Protein AF-A0A4Q2XA71-F1 (afdb_monomer_lite)

Sequence (93 aa):
MKTGPQEPWNDSKRLAHGILHDRKERRKWLAGMLMVPVAIIALGLWVFNGWIDESPLRMLVWWGACAVSTMVVMLFALYDALAVVREEREKHK

Radius of gyration: 19.28 Å; chains: 1; bounding box: 60×19×47 Å

Secondary structure (DSSP, 8-state):
-------HHHHHHHHHHHHHH-HHHHHHHHHHHHHHHHHHHHHHHHTSHHHHHT-HHHHHHHHHHHHHHHHHHHHHHHHHHHHHHHHHHHHT-

pLDDT: mean 85.78, std 14.41, range [44.97, 98.0]

Foldseek 3Di:
DDDDPDDVVVVVVVVVCQCQPDLVNVVVVLVVLVVVLVVLVVCCVPPCVVVCVVDPVSVCVSVVVSVVSVVVSVVSVVSSVVSVVVVVVVVVD

Structure (mmCIF, N/CA/C/O backbone):
data_AF-A0A4Q2XA71-F1
#
_entry.id   AF-A0A4Q2XA71-F1
#
loop_
_atom_site.group_PDB
_atom_site.id
_atom_site.type_symbol
_atom_site.label_atom_id
_atom_site.label_alt_id
_atom_site.label_comp_id
_atom_site.label_asym_id
_atom_site.label_entity_id
_atom_site.label_seq_id
_atom_site.pdbx_PDB_ins_code
_atom_site.Cartn_x
_atom_site.Cartn_y
_atom_site.Cartn_z
_atom_site.occupancy
_atom_site.B_iso_or_equiv
_atom_site.auth_seq_id
_atom_site.auth_comp_id
_atom_site.auth_asym_id
_atom_site.auth_atom_id
_atom_site.pdbx_PDB_model_num
ATOM 1 N N . MET A 1 1 ? -42.827 -4.795 3.207 1.00 44.97 1 MET A N 1
ATOM 2 C CA . MET A 1 1 ? -41.352 -4.676 3.184 1.00 44.97 1 MET A CA 1
ATOM 3 C C . MET A 1 1 ? -40.985 -4.075 1.830 1.00 44.97 1 MET A C 1
ATOM 5 O O . MET A 1 1 ? -41.243 -4.719 0.825 1.00 44.97 1 MET A O 1
ATOM 9 N N . LYS A 1 2 ? -40.575 -2.801 1.761 1.00 45.44 2 LYS A N 1
ATOM 10 C CA . LYS A 1 2 ? -40.317 -2.118 0.478 1.00 45.44 2 LYS A CA 1
ATOM 11 C C . LYS A 1 2 ? -38.922 -2.496 -0.028 1.00 45.44 2 LYS A C 1
ATOM 13 O O . LYS A 1 2 ? -37.939 -1.969 0.477 1.00 45.44 2 LYS A O 1
ATOM 18 N N . THR A 1 3 ? -38.837 -3.387 -1.009 1.00 62.19 3 THR A N 1
ATOM 19 C CA . THR A 1 3 ? -37.619 -3.617 -1.799 1.00 62.19 3 THR A CA 1
ATOM 20 C C . THR A 1 3 ? -37.716 -2.774 -3.070 1.00 62.19 3 THR A C 1
ATOM 22 O O . THR A 1 3 ? -38.245 -3.226 -4.082 1.00 62.19 3 THR A O 1
ATOM 25 N N . GLY A 1 4 ? -37.300 -1.508 -2.978 1.00 61.84 4 GLY A N 1
ATOM 26 C CA . GLY A 1 4 ? -37.043 -0.677 -4.159 1.00 61.84 4 GLY A CA 1
ATOM 27 C C . GLY A 1 4 ? -35.727 -1.085 -4.839 1.00 61.84 4 GLY A C 1
ATOM 28 O O . GLY A 1 4 ? -34.978 -1.872 -4.253 1.00 61.84 4 GLY A O 1
ATOM 29 N N . PRO A 1 5 ? -35.431 -0.577 -6.050 1.00 61.34 5 PRO A N 1
ATOM 30 C CA . PRO A 1 5 ? -34.158 -0.829 -6.722 1.00 61.34 5 PRO A CA 1
ATOM 31 C C . PRO A 1 5 ? -32.995 -0.476 -5.786 1.00 61.34 5 PRO A C 1
ATOM 33 O O . PRO A 1 5 ? -32.994 0.593 -5.174 1.00 61.34 5 PRO A O 1
ATOM 36 N N . GLN A 1 6 ? -32.037 -1.390 -5.624 1.00 60.50 6 GLN A N 1
ATOM 37 C CA . GLN A 1 6 ? -30.845 -1.133 -4.818 1.00 60.50 6 GLN A CA 1
ATOM 38 C C . GLN A 1 6 ? -29.988 -0.102 -5.558 1.00 60.50 6 GLN A C 1
ATOM 40 O O . GLN A 1 6 ? -29.301 -0.423 -6.523 1.00 60.50 6 GLN A O 1
ATOM 45 N N . GLU A 1 7 ? -30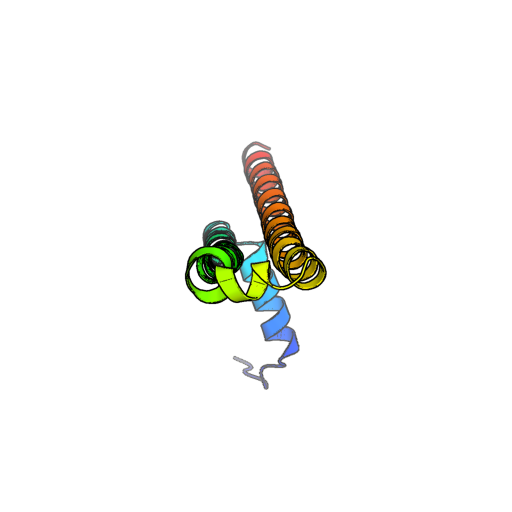.094 1.158 -5.145 1.00 62.69 7 GLU A N 1
ATOM 46 C CA . GLU A 1 7 ? -29.272 2.249 -5.664 1.00 62.69 7 GLU A CA 1
ATOM 47 C C . GLU A 1 7 ? -27.785 1.944 -5.375 1.00 62.69 7 GLU A C 1
ATOM 49 O O . GLU A 1 7 ? -27.430 1.772 -4.204 1.00 62.69 7 GLU A O 1
ATOM 54 N N . PRO A 1 8 ? -26.885 1.925 -6.378 1.00 65.12 8 PRO A N 1
ATOM 55 C CA . PRO A 1 8 ? -25.466 1.551 -6.215 1.00 65.12 8 PRO A CA 1
ATOM 56 C C . PRO A 1 8 ? -24.709 2.421 -5.190 1.00 65.12 8 PRO A C 1
ATOM 58 O O . PRO A 1 8 ? -23.690 2.032 -4.609 1.00 65.12 8 PRO A O 1
ATOM 61 N N . TRP A 1 9 ? -25.243 3.609 -4.912 1.00 63.31 9 TRP A N 1
ATOM 62 C CA . TRP A 1 9 ? -24.777 4.514 -3.868 1.00 63.31 9 TRP A CA 1
ATOM 63 C C . TRP A 1 9 ? -24.994 3.975 -2.443 1.00 63.31 9 TRP A C 1
ATOM 65 O O . TRP A 1 9 ? -24.152 4.182 -1.565 1.00 63.31 9 TRP A O 1
ATOM 75 N N . ASN A 1 10 ? -26.096 3.260 -2.200 1.00 67.88 10 ASN A N 1
ATOM 76 C CA . ASN A 1 10 ? -26.378 2.642 -0.904 1.00 67.88 10 ASN A CA 1
ATOM 77 C C . ASN A 1 10 ? -25.453 1.447 -0.649 1.00 67.88 10 ASN A C 1
ATOM 79 O O . ASN A 1 10 ? -24.969 1.296 0.473 1.00 67.88 10 ASN A O 1
ATOM 83 N N . ASP A 1 11 ? -25.123 0.674 -1.686 1.00 65.94 11 ASP A N 1
ATOM 84 C CA . ASP A 1 11 ? -24.134 -0.405 -1.592 1.00 65.94 11 ASP A CA 1
ATOM 85 C C . ASP A 1 11 ? -22.734 0.132 -1.275 1.00 65.94 11 ASP A C 1
ATOM 87 O O . ASP A 1 11 ? -22.066 -0.387 -0.381 1.00 65.94 11 ASP A O 1
ATOM 91 N N . SER A 1 12 ? -22.327 1.236 -1.912 1.00 68.69 12 SER A N 1
ATOM 92 C CA . SER A 1 12 ? -21.040 1.900 -1.644 1.00 68.69 12 SER A CA 1
ATOM 93 C C . SER A 1 12 ? -20.937 2.406 -0.201 1.00 68.69 12 SER A C 1
ATOM 95 O O . SER A 1 12 ? -19.915 2.219 0.459 1.00 68.69 12 SER A O 1
ATOM 97 N N . LYS A 1 13 ? -22.014 3.000 0.331 1.00 66.06 13 LYS A N 1
ATOM 98 C CA . LYS A 1 13 ? -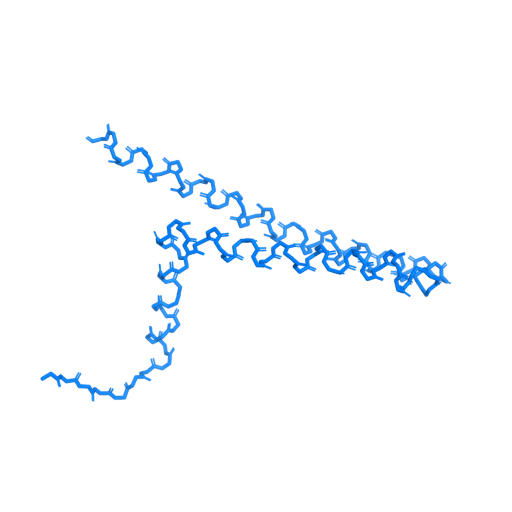22.073 3.443 1.734 1.00 66.06 13 LYS A CA 1
ATOM 99 C C . LYS A 1 13 ? -22.052 2.278 2.712 1.00 66.06 13 LYS A C 1
ATOM 101 O O . LYS A 1 13 ? -21.421 2.389 3.758 1.00 66.06 13 LYS A O 1
ATOM 106 N N . ARG A 1 14 ? -22.728 1.172 2.394 1.00 61.97 14 ARG A N 1
ATOM 107 C CA . ARG A 1 14 ? -22.780 -0.011 3.259 1.00 61.97 14 ARG A CA 1
ATOM 108 C C . ARG A 1 14 ? -21.448 -0.761 3.270 1.00 61.97 14 ARG A C 1
ATOM 110 O O . ARG A 1 14 ? -21.021 -1.183 4.337 1.00 61.97 14 ARG A O 1
ATOM 117 N N . LEU A 1 15 ? -20.765 -0.838 2.125 1.00 60.62 15 LEU A N 1
ATOM 118 C CA . LEU A 1 15 ? -19.380 -1.309 2.012 1.00 60.62 15 LEU A CA 1
ATOM 119 C C . LEU A 1 15 ? -18.420 -0.417 2.800 1.00 60.62 15 LEU A C 1
ATOM 121 O O . LEU A 1 15 ? -17.651 -0.923 3.611 1.00 60.62 15 LEU A O 1
ATOM 125 N N . ALA A 1 16 ? -18.506 0.904 2.625 1.00 62.91 16 ALA A N 1
ATOM 126 C CA . ALA A 1 16 ? -17.697 1.841 3.398 1.00 62.91 16 ALA A CA 1
ATOM 127 C C . ALA A 1 16 ? -17.951 1.677 4.905 1.00 62.91 16 ALA A C 1
ATOM 129 O O . ALA A 1 16 ? -17.005 1.606 5.680 1.00 62.91 16 ALA A O 1
ATOM 130 N N . HIS A 1 17 ? -19.211 1.543 5.327 1.00 61.81 17 HIS A N 1
ATOM 131 C CA . HIS A 1 17 ? -19.568 1.354 6.732 1.00 61.81 17 HIS A CA 1
ATOM 132 C C . HIS A 1 17 ? -19.085 0.004 7.292 1.00 61.81 17 HIS A C 1
ATOM 134 O O . HIS A 1 17 ? -18.538 -0.019 8.388 1.00 61.81 17 HIS A O 1
ATOM 140 N N . GLY A 1 18 ? -19.217 -1.100 6.548 1.00 57.62 18 GLY A N 1
ATOM 141 C CA . GLY A 1 18 ? -18.728 -2.425 6.961 1.00 57.62 18 GLY A CA 1
ATOM 142 C C . GLY A 1 18 ? -17.207 -2.470 7.114 1.00 57.62 18 GLY A C 1
ATOM 143 O O . GLY A 1 18 ? -16.694 -2.871 8.158 1.00 57.62 18 GLY A O 1
ATOM 144 N N . ILE A 1 19 ? -16.484 -1.918 6.133 1.00 57.88 19 ILE A N 1
ATOM 145 C CA . ILE A 1 19 ? -15.017 -1.801 6.166 1.00 57.88 19 ILE A CA 1
ATOM 146 C C . ILE A 1 19 ? -14.547 -0.901 7.321 1.00 57.88 19 ILE A C 1
ATOM 148 O O . ILE A 1 19 ? -13.510 -1.166 7.931 1.00 57.88 19 ILE A O 1
ATOM 152 N N . LEU A 1 20 ? -15.284 0.170 7.633 1.00 60.69 20 LEU A N 1
ATOM 153 C CA . LEU A 1 20 ? -14.885 1.134 8.662 1.00 60.69 20 LEU A CA 1
ATOM 154 C C . LEU A 1 20 ? -15.251 0.687 10.086 1.00 60.69 20 LEU A C 1
ATOM 156 O O . LEU A 1 20 ? -14.526 1.041 11.019 1.00 60.69 20 LEU A O 1
ATOM 160 N N . HIS A 1 21 ? -16.339 -0.066 10.281 1.00 65.19 21 HIS A N 1
ATOM 161 C CA . HIS A 1 21 ? -16.918 -0.274 11.614 1.00 65.19 21 HIS A CA 1
ATOM 162 C C . HIS A 1 21 ? -16.672 -1.661 12.224 1.00 65.19 21 HIS A C 1
ATOM 164 O O . HIS A 1 21 ? -16.501 -1.744 13.439 1.00 65.19 21 HIS A O 1
ATOM 170 N N . ASP A 1 22 ? -16.578 -2.736 11.432 1.00 78.38 22 ASP A N 1
ATOM 171 C CA . ASP A 1 22 ? -16.241 -4.058 11.978 1.00 78.38 22 ASP A CA 1
ATOM 172 C C . ASP A 1 22 ? -14.718 -4.255 12.018 1.00 78.38 22 ASP A C 1
ATOM 174 O O . ASP A 1 22 ? -14.031 -4.318 10.995 1.00 78.38 22 ASP A O 1
ATOM 178 N N . ARG A 1 23 ? -14.176 -4.399 13.232 1.00 80.81 23 ARG A N 1
ATOM 179 C CA . ARG A 1 23 ? -12.748 -4.636 13.484 1.00 80.81 23 ARG A CA 1
ATOM 180 C C . ARG A 1 23 ? -12.203 -5.863 12.747 1.00 80.81 23 ARG A C 1
ATOM 182 O O . ARG A 1 23 ? -11.064 -5.841 12.276 1.00 80.81 23 ARG A O 1
ATOM 189 N N . LYS A 1 24 ? -12.968 -6.955 12.671 1.00 84.31 24 LYS A N 1
ATOM 190 C CA . LYS A 1 24 ? -12.544 -8.194 12.003 1.00 84.31 24 LYS A CA 1
ATOM 191 C C . LYS A 1 24 ? -12.518 -8.005 10.489 1.00 84.31 24 LYS A C 1
ATOM 193 O O . LYS A 1 24 ? -11.588 -8.481 9.836 1.00 84.31 24 LYS A O 1
ATOM 198 N N . GLU A 1 25 ? -13.500 -7.292 9.946 1.00 84.56 25 GLU A N 1
ATOM 199 C CA . GLU A 1 25 ? -13.571 -6.986 8.517 1.00 84.56 25 GLU A CA 1
ATOM 200 C C . GLU A 1 25 ? -12.449 -6.028 8.094 1.00 84.56 25 GLU A C 1
ATOM 202 O O . GLU A 1 25 ? -11.709 -6.335 7.157 1.00 84.56 25 GLU A O 1
ATOM 207 N N . ARG A 1 26 ? -12.222 -4.948 8.853 1.00 85.06 26 ARG A N 1
ATOM 208 C CA . ARG A 1 26 ? -11.127 -3.989 8.634 1.00 85.06 26 ARG A CA 1
ATOM 209 C C . ARG A 1 26 ? -9.757 -4.666 8.605 1.00 85.06 26 ARG A C 1
ATOM 211 O O . ARG A 1 26 ? -8.973 -4.450 7.684 1.00 85.06 26 ARG A O 1
ATOM 218 N N . ARG A 1 27 ? -9.485 -5.563 9.560 1.00 88.12 27 ARG A N 1
ATOM 219 C CA . ARG A 1 27 ? -8.229 -6.335 9.610 1.00 88.12 27 ARG A CA 1
ATOM 220 C C . ARG A 1 27 ? -8.078 -7.327 8.462 1.00 88.12 27 ARG A C 1
ATOM 222 O O . ARG A 1 27 ? -6.971 -7.501 7.959 1.00 88.12 27 ARG A O 1
ATOM 229 N N . LYS A 1 28 ? -9.167 -7.970 8.031 1.00 90.00 28 LYS A N 1
ATOM 230 C CA . LYS A 1 28 ? -9.143 -8.860 6.861 1.00 90.00 28 LYS A CA 1
ATOM 231 C C . LYS A 1 28 ? -8.804 -8.078 5.591 1.00 90.00 28 LYS A C 1
ATOM 233 O O . LYS A 1 28 ? -7.982 -8.536 4.800 1.00 90.00 28 LYS A O 1
ATOM 238 N N . TRP A 1 29 ? -9.392 -6.895 5.425 1.00 89.38 29 TRP A N 1
ATOM 239 C CA . TRP A 1 29 ? -9.075 -5.999 4.315 1.00 89.38 29 TRP A CA 1
ATOM 240 C C . TRP A 1 29 ? -7.629 -5.515 4.356 1.00 89.38 29 TRP A C 1
ATOM 242 O O . TRP A 1 29 ? -6.951 -5.601 3.338 1.00 89.38 29 TRP A O 1
ATOM 252 N N . LEU A 1 30 ? -7.121 -5.110 5.522 1.00 92.38 30 LEU A N 1
ATOM 253 C CA . LEU A 1 30 ? -5.709 -4.752 5.696 1.00 92.38 30 LEU A CA 1
ATOM 254 C C . LEU A 1 30 ? -4.761 -5.886 5.313 1.00 92.38 30 LEU A C 1
ATOM 256 O O . LEU A 1 30 ? -3.784 -5.648 4.609 1.00 92.38 30 LEU A O 1
ATOM 260 N N . ALA A 1 31 ? -5.060 -7.117 5.736 1.00 93.50 31 ALA A N 1
ATOM 261 C CA . ALA A 1 31 ? -4.271 -8.283 5.352 1.00 93.50 31 ALA A CA 1
ATOM 262 C C . ALA A 1 31 ? -4.281 -8.481 3.828 1.00 93.50 31 ALA A C 1
ATOM 264 O O . ALA A 1 31 ? -3.229 -8.689 3.232 1.00 93.50 31 ALA A O 1
ATOM 265 N N . GLY A 1 32 ? -5.444 -8.343 3.183 1.00 93.75 32 GLY A N 1
ATOM 266 C CA . GLY A 1 32 ? -5.553 -8.385 1.722 1.00 93.75 32 GLY A CA 1
ATOM 267 C C . GLY A 1 32 ? -4.757 -7.274 1.030 1.00 93.75 32 GLY A C 1
ATOM 268 O O . GLY A 1 32 ? -4.022 -7.542 0.083 1.00 93.75 32 GLY A O 1
ATOM 269 N N . MET A 1 33 ? -4.841 -6.041 1.533 1.00 92.38 33 MET A N 1
ATOM 270 C CA . MET A 1 33 ? -4.084 -4.901 1.009 1.00 92.38 33 MET A CA 1
ATOM 271 C C . MET A 1 33 ? -2.578 -5.082 1.180 1.00 92.38 33 MET A C 1
ATOM 273 O O . MET A 1 33 ? -1.841 -4.684 0.289 1.00 92.38 33 MET A O 1
ATOM 277 N N . LEU A 1 34 ? -2.122 -5.705 2.272 1.00 96.38 34 LEU A N 1
ATOM 278 C CA . LEU A 1 34 ? -0.713 -6.028 2.513 1.00 96.38 34 LEU A CA 1
ATOM 279 C C . LEU A 1 34 ? -0.174 -7.076 1.531 1.00 96.38 34 LEU A C 1
ATOM 281 O O . LEU A 1 34 ? 0.992 -7.006 1.144 1.00 96.38 34 LEU A O 1
ATOM 285 N N . MET A 1 35 ? -1.004 -8.022 1.085 1.00 97.81 35 MET A N 1
ATOM 286 C CA . MET A 1 35 ? -0.568 -9.027 0.110 1.00 97.81 35 MET A CA 1
ATOM 287 C C . MET A 1 35 ? -0.168 -8.409 -1.233 1.00 97.81 35 MET A C 1
ATOM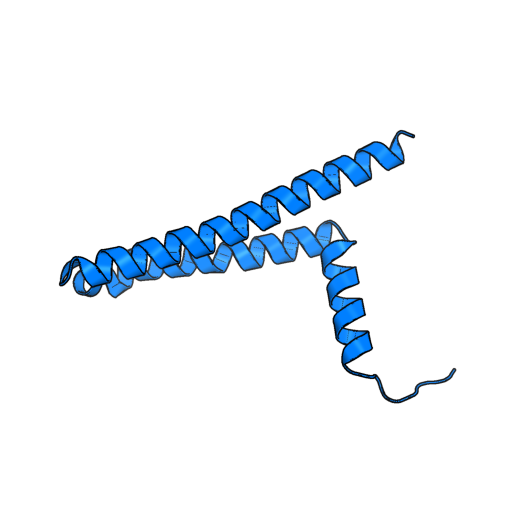 289 O O . MET A 1 35 ? 0.695 -8.958 -1.912 1.00 97.81 35 MET A O 1
ATOM 293 N N . VAL A 1 36 ? -0.743 -7.262 -1.607 1.00 95.81 36 VAL A N 1
ATOM 294 C CA . VAL A 1 36 ? -0.434 -6.573 -2.869 1.00 95.81 36 VAL A CA 1
ATOM 295 C C . VAL A 1 36 ? 1.029 -6.102 -2.940 1.00 95.81 36 VAL A C 1
ATOM 297 O O . VAL A 1 36 ? 1.735 -6.571 -3.832 1.00 95.81 36 VAL A O 1
ATOM 300 N N . PRO A 1 37 ? 1.544 -5.236 -2.040 1.00 96.81 37 PRO A N 1
ATOM 301 C CA . PRO A 1 37 ? 2.946 -4.828 -2.074 1.00 96.81 37 PRO A CA 1
ATOM 302 C C . PRO A 1 37 ? 3.894 -6.009 -1.855 1.00 96.81 37 PRO A C 1
ATOM 304 O O . PRO A 1 37 ? 4.935 -6.060 -2.501 1.00 96.81 37 PRO A O 1
ATOM 307 N N . VAL A 1 38 ? 3.529 -6.998 -1.027 1.00 97.81 38 VAL A N 1
ATOM 308 C CA . VAL A 1 38 ? 4.334 -8.222 -0.856 1.00 97.81 38 VAL A CA 1
ATOM 309 C C . VAL A 1 38 ? 4.485 -8.969 -2.183 1.00 97.81 38 VAL A C 1
ATOM 311 O O . VAL A 1 38 ? 5.597 -9.345 -2.549 1.00 97.81 38 VAL A O 1
ATOM 314 N N . ALA A 1 39 ? 3.395 -9.140 -2.934 1.00 97.38 39 ALA A N 1
ATOM 315 C CA . ALA A 1 39 ? 3.430 -9.780 -4.243 1.00 97.38 39 ALA A CA 1
ATOM 316 C C . ALA A 1 39 ? 4.239 -8.963 -5.262 1.00 97.38 39 ALA A C 1
ATOM 318 O O . ALA A 1 39 ? 5.040 -9.537 -5.994 1.00 97.38 39 ALA A O 1
ATOM 319 N N . ILE A 1 40 ? 4.083 -7.635 -5.292 1.00 96.38 40 ILE A N 1
ATOM 320 C CA . ILE A 1 40 ? 4.850 -6.764 -6.199 1.00 96.38 40 ILE A CA 1
ATOM 321 C C . ILE A 1 40 ? 6.351 -6.856 -5.892 1.00 96.38 40 ILE A C 1
ATOM 323 O O . ILE A 1 40 ? 7.153 -7.019 -6.809 1.00 96.38 40 ILE A O 1
ATOM 327 N N . ILE A 1 41 ? 6.739 -6.819 -4.615 1.00 97.06 41 ILE A N 1
ATOM 328 C CA . ILE A 1 41 ? 8.141 -6.960 -4.198 1.00 97.06 41 ILE A CA 1
ATOM 329 C C . ILE A 1 41 ? 8.682 -8.336 -4.600 1.00 97.06 41 ILE A C 1
ATOM 331 O O . ILE A 1 41 ? 9.748 -8.410 -5.206 1.00 97.06 41 ILE A O 1
ATOM 335 N N . ALA A 1 42 ? 7.936 -9.409 -4.328 1.00 97.69 42 ALA A N 1
ATOM 336 C CA . ALA A 1 42 ? 8.302 -10.771 -4.714 1.00 97.69 42 ALA A CA 1
ATOM 337 C C . ALA A 1 42 ? 8.515 -10.912 -6.231 1.00 97.69 42 ALA A C 1
ATOM 339 O O . ALA A 1 42 ? 9.516 -11.477 -6.674 1.00 97.69 42 ALA A O 1
ATOM 340 N N . LEU A 1 43 ? 7.602 -10.362 -7.034 1.00 97.19 43 LEU A N 1
ATOM 341 C CA . LEU A 1 43 ? 7.724 -10.351 -8.492 1.00 97.19 43 LEU A CA 1
ATOM 342 C C . LEU A 1 43 ? 8.944 -9.548 -8.948 1.00 97.19 43 LEU A C 1
ATOM 344 O O . LEU A 1 43 ? 9.666 -9.994 -9.838 1.00 97.19 43 LEU A O 1
ATOM 348 N N . GLY A 1 44 ? 9.205 -8.402 -8.322 1.00 94.75 44 GLY A N 1
ATOM 349 C CA . GLY A 1 44 ? 10.384 -7.590 -8.610 1.00 94.75 44 GLY A CA 1
ATOM 350 C C . GLY A 1 44 ? 11.681 -8.352 -8.370 1.00 94.75 44 GLY A C 1
ATOM 351 O O . GLY A 1 44 ? 12.562 -8.352 -9.222 1.00 94.75 44 GLY A O 1
ATOM 352 N N . LEU A 1 45 ? 11.758 -9.054 -7.239 1.00 94.75 45 LEU A N 1
ATOM 353 C CA . LEU A 1 45 ? 12.968 -9.749 -6.808 1.00 94.75 45 LEU A CA 1
ATOM 354 C C . LEU A 1 45 ? 13.249 -11.034 -7.591 1.00 94.75 45 LEU A C 1
ATOM 356 O O . LEU A 1 45 ? 14.405 -11.344 -7.863 1.00 94.75 45 LEU A O 1
ATOM 360 N N . TRP A 1 46 ? 12.213 -11.811 -7.915 1.00 95.44 46 TRP A N 1
ATOM 361 C CA . TRP A 1 46 ? 12.403 -13.143 -8.502 1.00 95.44 46 TRP A CA 1
ATOM 362 C C . TRP A 1 46 ? 12.122 -13.212 -9.994 1.00 95.44 46 TRP A C 1
ATOM 364 O O . TRP A 1 46 ? 12.761 -13.995 -10.690 1.00 95.44 46 TRP A O 1
ATOM 374 N N . VAL A 1 47 ? 11.174 -12.421 -10.493 1.00 95.94 47 VAL A N 1
ATOM 375 C CA . VAL A 1 47 ? 10.729 -12.509 -11.891 1.00 95.94 47 VAL A CA 1
ATOM 376 C C . VAL A 1 47 ? 11.358 -11.403 -12.729 1.00 95.94 47 VAL A C 1
ATOM 378 O O . VAL A 1 47 ? 11.855 -11.665 -13.821 1.00 95.9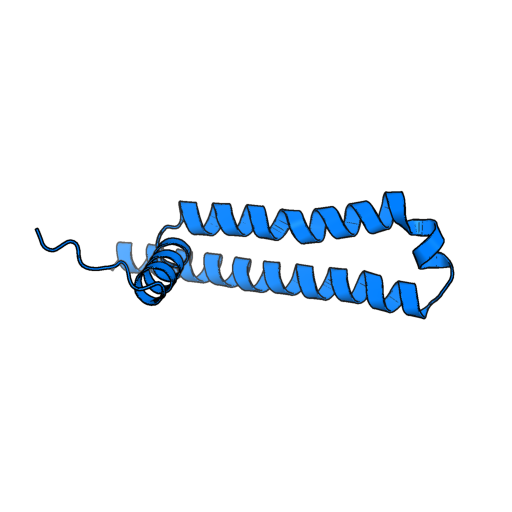4 47 VAL A O 1
ATOM 381 N N . PHE A 1 48 ? 11.370 -10.172 -12.217 1.00 93.88 48 PHE A N 1
ATOM 382 C CA . PHE A 1 48 ? 11.754 -8.989 -12.990 1.00 93.88 48 PHE A CA 1
ATOM 383 C C . PHE A 1 48 ? 13.146 -8.440 -12.672 1.00 93.88 48 PHE A C 1
ATOM 385 O O . PHE A 1 48 ? 13.508 -7.410 -13.233 1.00 93.88 48 PHE A O 1
ATOM 392 N N . ASN A 1 49 ? 13.946 -9.117 -11.841 1.00 92.38 49 ASN A N 1
ATOM 393 C CA . ASN A 1 49 ? 15.217 -8.577 -11.350 1.00 92.38 49 ASN A CA 1
ATOM 394 C C . ASN A 1 49 ? 16.143 -8.098 -12.482 1.00 92.38 49 ASN A C 1
ATOM 396 O O . ASN A 1 49 ? 16.546 -6.941 -12.502 1.00 92.38 49 ASN A O 1
ATOM 400 N N . GLY A 1 50 ? 16.382 -8.940 -13.494 1.00 93.69 50 GLY A N 1
ATOM 401 C CA . GLY A 1 50 ? 17.225 -8.560 -14.634 1.00 93.69 50 GLY A CA 1
ATOM 402 C C . GLY A 1 50 ? 16.676 -7.370 -15.432 1.00 93.69 50 GLY A C 1
ATOM 403 O O . GLY A 1 50 ? 17.430 -6.484 -15.813 1.00 93.69 50 GLY A O 1
ATOM 404 N N . TRP A 1 51 ? 15.355 -7.297 -15.623 1.00 94.69 51 TRP A N 1
ATOM 405 C CA . TRP A 1 51 ? 14.712 -6.201 -16.357 1.00 94.69 51 TRP A CA 1
ATOM 406 C C . TRP A 1 51 ? 14.775 -4.862 -15.608 1.00 94.69 51 TRP A C 1
ATOM 408 O O . TRP A 1 51 ? 14.875 -3.801 -16.238 1.00 94.69 51 TRP A O 1
ATOM 418 N N . ILE A 1 52 ? 14.698 -4.911 -14.274 1.00 93.19 52 ILE A N 1
ATOM 419 C CA . ILE A 1 52 ? 14.824 -3.745 -13.392 1.00 93.19 52 ILE A CA 1
ATOM 420 C C . ILE A 1 52 ? 16.267 -3.226 -13.422 1.00 93.19 52 ILE A C 1
ATOM 422 O O . ILE A 1 52 ? 16.473 -2.018 -13.563 1.00 93.19 52 ILE A O 1
ATOM 426 N N . ASP A 1 53 ? 17.243 -4.134 -13.368 1.00 94.31 53 ASP A N 1
ATOM 427 C CA . ASP A 1 53 ? 18.674 -3.813 -13.320 1.00 94.31 53 ASP A CA 1
ATOM 428 C C . ASP A 1 53 ? 19.211 -3.203 -14.631 1.00 94.31 53 ASP A C 1
ATOM 430 O O . ASP A 1 53 ? 20.219 -2.497 -14.623 1.00 94.31 53 ASP A O 1
ATOM 434 N N . GLU A 1 54 ? 18.517 -3.391 -15.758 1.00 96.44 54 GLU A N 1
ATOM 435 C CA . GLU A 1 54 ? 18.890 -2.815 -17.062 1.00 96.44 54 GLU A CA 1
ATOM 436 C C . GLU A 1 54 ? 18.864 -1.276 -17.108 1.00 96.44 54 GLU A C 1
ATOM 438 O O . GLU A 1 54 ? 19.458 -0.675 -18.007 1.00 96.44 54 GLU A O 1
ATOM 443 N N . SER A 1 55 ? 18.148 -0.602 -16.200 1.00 96.00 55 SER A N 1
ATOM 444 C CA . SER A 1 55 ? 18.040 0.860 -16.229 1.00 96.00 55 SER A CA 1
ATOM 445 C C . SER A 1 55 ? 17.830 1.469 -14.842 1.00 96.00 55 SER A C 1
ATOM 447 O O . SER A 1 55 ? 16.860 1.122 -14.162 1.00 96.00 55 SER A O 1
ATOM 449 N N . PRO A 1 56 ? 18.613 2.501 -14.465 1.00 95.94 56 PRO A N 1
ATOM 450 C CA . PRO A 1 56 ? 18.393 3.244 -13.224 1.00 95.94 56 PRO A CA 1
ATOM 451 C C . PRO A 1 56 ? 16.982 3.836 -13.104 1.00 95.94 56 PRO A C 1
ATOM 453 O O . PRO A 1 56 ? 16.447 3.959 -12.006 1.00 95.94 56 PRO A O 1
ATOM 456 N N . LEU A 1 57 ? 16.346 4.186 -14.228 1.00 97.19 57 LEU A N 1
ATOM 457 C CA . LEU A 1 57 ? 14.989 4.731 -14.215 1.00 97.19 57 LEU A CA 1
ATOM 458 C C . LEU A 1 57 ? 13.952 3.646 -13.900 1.00 97.19 57 LEU A C 1
ATOM 460 O O . LEU A 1 57 ? 13.021 3.902 -13.140 1.00 97.19 57 LEU A O 1
ATOM 464 N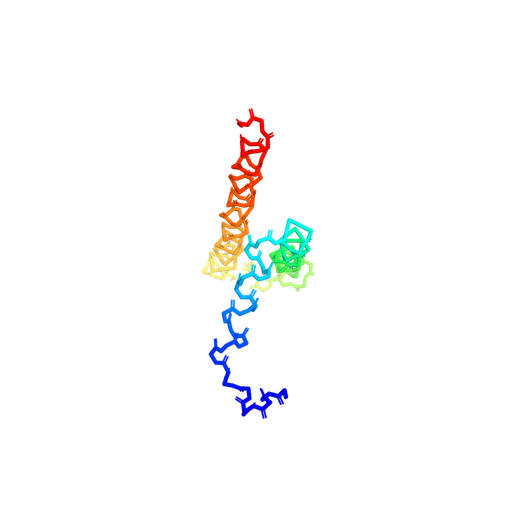 N . ARG A 1 58 ? 14.130 2.423 -14.419 1.00 95.88 58 ARG A N 1
ATOM 465 C CA . ARG A 1 58 ? 13.260 1.279 -14.092 1.00 95.88 58 ARG A CA 1
ATOM 466 C C . ARG A 1 58 ? 13.393 0.892 -12.626 1.00 95.88 58 ARG A C 1
ATOM 468 O O . ARG A 1 58 ? 12.374 0.707 -11.969 1.00 95.88 58 ARG A O 1
ATOM 475 N N . MET A 1 59 ? 14.621 0.876 -12.111 1.00 95.50 59 MET A N 1
ATOM 476 C CA . MET A 1 59 ? 14.918 0.725 -10.686 1.00 95.50 59 MET A CA 1
ATOM 477 C C . MET A 1 59 ? 14.125 1.742 -9.847 1.00 95.50 59 MET A C 1
ATOM 479 O O . MET A 1 59 ? 13.352 1.352 -8.973 1.00 95.50 59 MET A O 1
ATOM 483 N N . LEU A 1 60 ? 14.242 3.040 -10.148 1.00 97.38 60 LEU A N 1
ATOM 484 C CA . LEU A 1 60 ? 13.546 4.091 -9.396 1.00 97.38 60 LEU A CA 1
ATOM 485 C C . LEU A 1 60 ? 12.021 3.976 -9.473 1.00 97.38 60 LEU A C 1
ATOM 487 O O . LEU A 1 60 ? 11.348 4.112 -8.453 1.00 97.38 60 LEU A O 1
ATOM 491 N N . VAL A 1 61 ? 11.467 3.715 -10.659 1.00 96.88 61 VAL A N 1
ATOM 492 C CA . VAL A 1 61 ? 10.013 3.582 -10.838 1.00 96.88 61 VAL A CA 1
ATOM 493 C C . VAL A 1 61 ? 9.484 2.356 -10.097 1.00 96.88 61 VAL A C 1
ATOM 495 O O . VAL A 1 61 ? 8.475 2.457 -9.399 1.00 96.88 61 VAL A O 1
ATOM 498 N N . TRP A 1 62 ? 10.169 1.216 -10.204 1.00 97.06 62 TRP A N 1
ATOM 499 C CA . TRP A 1 62 ? 9.742 -0.027 -9.567 1.00 97.06 62 TRP A CA 1
ATOM 500 C C . TRP A 1 62 ? 9.767 0.085 -8.043 1.00 97.06 62 TRP A C 1
ATOM 502 O O . TRP A 1 62 ? 8.745 -0.094 -7.378 1.00 97.06 62 TRP A O 1
ATOM 512 N N . TRP A 1 63 ? 10.918 0.457 -7.480 1.00 96.38 63 TRP A N 1
ATOM 513 C CA . TRP A 1 63 ? 11.060 0.607 -6.034 1.00 96.38 63 TRP A CA 1
ATOM 514 C C . TRP A 1 63 ? 10.234 1.773 -5.490 1.00 96.38 63 TRP A C 1
ATOM 516 O O . TRP A 1 63 ? 9.694 1.669 -4.389 1.00 96.38 63 TRP A O 1
ATOM 526 N N . GLY A 1 64 ? 10.050 2.839 -6.273 1.00 97.44 64 GLY A N 1
ATOM 527 C CA . GLY A 1 64 ? 9.130 3.928 -5.954 1.00 97.44 64 GLY A CA 1
ATOM 528 C C . GLY A 1 64 ? 7.681 3.450 -5.840 1.00 97.44 64 GLY A C 1
ATOM 529 O O . GLY A 1 64 ? 7.006 3.773 -4.863 1.00 97.44 64 GLY A O 1
ATOM 530 N N . ALA A 1 65 ? 7.209 2.618 -6.771 1.00 96.44 65 ALA A N 1
ATOM 531 C CA . ALA A 1 65 ? 5.874 2.024 -6.701 1.00 96.44 65 ALA A CA 1
ATOM 532 C C . ALA A 1 65 ? 5.722 1.077 -5.492 1.00 96.44 65 ALA A C 1
ATOM 534 O O . ALA A 1 65 ? 4.705 1.126 -4.788 1.00 96.44 65 ALA A O 1
ATOM 535 N N . CYS A 1 66 ? 6.742 0.265 -5.192 1.00 97.31 66 CYS A N 1
ATOM 536 C CA . CYS A 1 66 ? 6.787 -0.561 -3.978 1.00 97.31 66 CYS A CA 1
ATOM 537 C C . CYS A 1 66 ? 6.708 0.295 -2.703 1.00 97.31 66 CYS A C 1
ATOM 539 O O . CYS A 1 66 ? 5.950 -0.020 -1.784 1.00 97.31 66 CYS A O 1
ATOM 541 N N . ALA A 1 67 ? 7.453 1.400 -2.651 1.00 97.75 67 ALA A N 1
ATOM 542 C CA . ALA A 1 67 ? 7.455 2.304 -1.508 1.00 97.75 67 ALA A CA 1
ATOM 543 C C . ALA A 1 67 ? 6.083 2.965 -1.314 1.00 97.75 67 ALA A C 1
ATOM 545 O O . ALA A 1 67 ? 5.526 2.908 -0.218 1.00 97.75 67 ALA A O 1
ATOM 546 N N . VAL A 1 68 ? 5.496 3.521 -2.378 1.00 97.94 68 VAL A N 1
ATOM 547 C CA . VAL A 1 68 ? 4.182 4.185 -2.320 1.00 97.94 68 VAL A CA 1
ATOM 548 C C . VAL A 1 68 ? 3.081 3.204 -1.915 1.00 97.94 68 VAL A C 1
ATOM 550 O O . VAL A 1 68 ? 2.284 3.507 -1.028 1.00 97.94 68 VAL A O 1
ATOM 553 N N . SER A 1 69 ? 3.044 2.009 -2.508 1.00 96.69 69 SER A N 1
ATOM 554 C CA . SER A 1 69 ? 2.048 0.989 -2.146 1.00 96.69 69 SER A CA 1
ATOM 555 C C . SER A 1 69 ? 2.182 0.546 -0.685 1.00 96.69 69 SER A C 1
ATOM 557 O O . SER A 1 69 ? 1.180 0.452 0.026 1.00 96.69 69 SER A O 1
ATOM 559 N N . THR A 1 70 ? 3.411 0.370 -0.195 1.00 97.25 70 THR A N 1
ATOM 560 C CA . THR A 1 70 ? 3.674 0.068 1.220 1.00 97.25 70 THR A CA 1
ATOM 561 C C . THR A 1 70 ? 3.246 1.221 2.132 1.00 97.25 70 THR A C 1
ATOM 563 O O . THR A 1 70 ? 2.619 0.984 3.164 1.00 97.25 70 THR A O 1
ATOM 566 N N . MET A 1 71 ? 3.505 2.477 1.746 1.00 98.00 71 MET A N 1
ATOM 567 C CA . MET A 1 71 ? 3.049 3.658 2.490 1.00 98.00 71 MET A CA 1
ATOM 568 C C . MET A 1 71 ? 1.531 3.709 2.632 1.00 98.00 71 MET A C 1
ATOM 570 O O . MET A 1 71 ? 1.036 3.995 3.720 1.00 98.00 71 MET A O 1
ATOM 574 N N . VAL A 1 72 ? 0.786 3.384 1.575 1.00 95.88 72 VAL A N 1
ATOM 575 C CA . VAL A 1 72 ? -0.680 3.306 1.640 1.00 95.88 72 VAL A CA 1
ATOM 576 C C . VAL A 1 72 ? -1.115 2.277 2.686 1.00 95.88 72 VAL A C 1
ATOM 578 O O . VAL A 1 72 ? -1.924 2.601 3.555 1.00 95.88 72 VAL A O 1
ATOM 581 N N . VAL A 1 73 ? -0.542 1.070 2.672 1.00 96.44 73 VAL A N 1
ATOM 582 C CA . VAL A 1 73 ? -0.858 0.036 3.675 1.00 96.44 73 VAL A CA 1
ATOM 583 C C . VAL A 1 73 ? -0.525 0.510 5.091 1.00 96.44 73 VAL A C 1
ATOM 585 O O . VAL A 1 73 ? -1.331 0.311 5.999 1.00 96.44 73 VAL A O 1
ATOM 588 N N . MET A 1 74 ? 0.607 1.193 5.287 1.00 96.75 74 MET A N 1
ATOM 589 C CA . MET A 1 74 ? 0.978 1.757 6.590 1.00 96.75 74 MET A CA 1
ATOM 590 C C . MET A 1 74 ? -0.029 2.799 7.090 1.00 96.75 74 MET A C 1
ATOM 592 O O . MET A 1 74 ? -0.387 2.776 8.267 1.0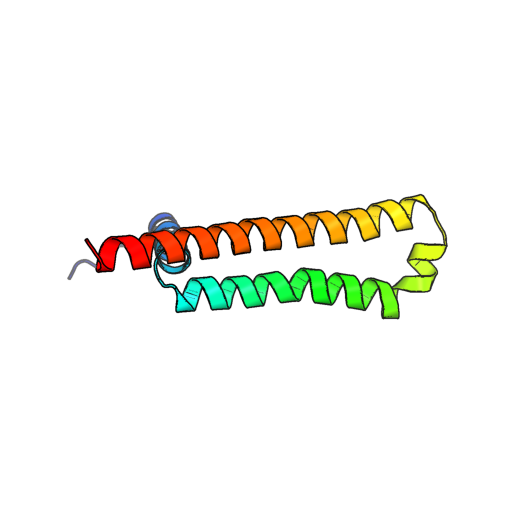0 96.75 74 MET A O 1
ATOM 596 N N . LEU A 1 75 ? -0.532 3.677 6.217 1.00 95.81 75 LEU A N 1
ATOM 597 C CA . LEU A 1 75 ? -1.559 4.659 6.584 1.00 95.81 75 LEU A CA 1
ATOM 598 C C . LEU A 1 75 ? -2.859 3.981 7.032 1.00 95.81 75 LEU A C 1
ATOM 600 O O . LEU A 1 75 ? -3.441 4.368 8.046 1.00 95.81 75 LEU A O 1
ATOM 604 N N . PHE A 1 76 ? -3.297 2.942 6.320 1.00 92.69 76 PHE A N 1
ATOM 605 C CA . PHE A 1 76 ? -4.486 2.184 6.712 1.00 92.69 76 PHE A CA 1
ATOM 606 C C . PHE A 1 76 ? -4.267 1.380 8.001 1.00 92.69 76 PHE A C 1
ATOM 608 O O . PHE A 1 76 ? -5.176 1.292 8.828 1.00 92.69 76 PHE A O 1
ATOM 615 N N . ALA A 1 77 ? -3.069 0.833 8.215 1.00 94.06 77 ALA A N 1
ATOM 616 C CA . ALA A 1 77 ? -2.719 0.158 9.463 1.00 94.06 77 ALA A CA 1
ATOM 617 C C . ALA A 1 77 ? -2.725 1.132 10.653 1.00 94.06 77 ALA A C 1
ATOM 619 O O . ALA A 1 77 ? -3.255 0.808 11.717 1.00 94.06 77 ALA A O 1
ATOM 620 N N . LEU A 1 78 ? -2.205 2.350 10.464 1.00 94.69 78 LEU A N 1
ATOM 621 C CA . LEU A 1 78 ? -2.279 3.414 11.464 1.00 94.69 78 LEU A CA 1
ATOM 622 C C . LEU A 1 78 ? -3.735 3.796 11.758 1.00 94.69 78 LEU A C 1
ATOM 624 O O . LEU A 1 78 ? -4.112 3.929 12.921 1.00 94.69 78 LEU A O 1
ATOM 628 N N . TYR A 1 79 ? -4.565 3.929 10.723 1.00 91.19 79 TYR A N 1
ATOM 629 C CA . TYR A 1 79 ? -5.993 4.179 10.892 1.00 91.19 79 TYR A CA 1
ATOM 630 C C . TYR A 1 79 ? -6.685 3.073 11.710 1.00 91.19 79 TYR A C 1
ATOM 632 O O . TYR A 1 79 ? -7.414 3.395 12.647 1.00 91.19 79 TYR A O 1
ATOM 640 N N . ASP A 1 80 ? -6.436 1.788 11.420 1.00 90.56 80 ASP A N 1
ATOM 641 C CA . ASP A 1 80 ? -6.990 0.675 12.213 1.00 90.56 80 ASP A CA 1
ATOM 642 C C . ASP A 1 80 ? -6.525 0.720 13.668 1.00 90.56 80 ASP A C 1
ATOM 644 O O . ASP A 1 80 ? -7.348 0.544 14.566 1.00 90.56 80 ASP A O 1
ATOM 648 N N . ALA A 1 81 ? -5.250 1.027 13.920 1.00 91.38 81 ALA A N 1
ATOM 649 C CA . ALA A 1 81 ? -4.733 1.175 15.277 1.00 91.38 81 ALA A CA 1
ATOM 650 C C . ALA A 1 81 ? -5.449 2.302 16.041 1.00 91.38 81 ALA A C 1
ATOM 652 O O . ALA A 1 81 ? -5.897 2.096 17.170 1.00 91.38 81 ALA A O 1
ATOM 653 N N . LEU A 1 82 ? -5.621 3.472 15.417 1.00 92.12 82 LEU A N 1
ATOM 654 C CA . LEU A 1 82 ? -6.342 4.601 16.012 1.00 92.12 82 LEU A CA 1
ATOM 655 C C . LEU A 1 82 ? -7.829 4.287 16.237 1.00 92.12 82 LEU A C 1
ATOM 657 O O . LEU A 1 82 ? -8.381 4.644 17.280 1.00 92.12 82 LEU A O 1
ATOM 661 N N . ALA A 1 83 ? -8.471 3.593 15.294 1.00 89.50 83 ALA A N 1
ATOM 662 C CA . ALA A 1 83 ? -9.856 3.150 15.430 1.00 89.50 83 ALA A CA 1
ATOM 663 C C . ALA A 1 83 ? -10.017 2.189 16.616 1.00 89.50 83 ALA A C 1
ATOM 665 O O . ALA A 1 83 ? -10.922 2.377 17.427 1.00 89.50 83 ALA A O 1
ATOM 666 N N . VAL A 1 84 ? -9.096 1.233 16.781 1.00 89.88 84 VAL A N 1
ATOM 667 C CA . VAL A 1 84 ? -9.078 0.321 17.935 1.00 89.88 84 VAL A CA 1
ATOM 668 C C . VAL A 1 84 ? -8.896 1.087 19.245 1.00 89.88 84 VAL A C 1
ATOM 670 O O . VAL A 1 84 ? -9.633 0.836 20.192 1.00 89.88 84 VAL A O 1
ATOM 673 N N . VAL A 1 85 ? -7.971 2.051 19.321 1.00 90.69 85 VAL A N 1
ATOM 674 C CA . VAL A 1 85 ? -7.795 2.864 20.542 1.00 90.69 85 VAL A CA 1
ATOM 675 C C . VAL A 1 85 ? -9.083 3.614 20.899 1.00 90.69 85 VAL A C 1
ATOM 677 O O . VAL A 1 85 ? -9.455 3.668 22.072 1.00 90.69 85 VAL A O 1
ATOM 680 N N . ARG A 1 86 ? -9.793 4.161 19.903 1.00 89.56 86 ARG A N 1
ATOM 681 C CA . ARG A 1 86 ? -11.093 4.813 20.121 1.00 89.56 86 ARG A CA 1
ATOM 682 C C . ARG A 1 86 ? -12.144 3.828 20.640 1.00 89.56 86 ARG A C 1
ATOM 684 O O . ARG A 1 86 ? -12.793 4.137 21.636 1.00 89.56 86 ARG A O 1
ATOM 691 N N . GLU A 1 87 ? -12.271 2.659 20.008 1.00 88.19 87 GLU A N 1
ATOM 692 C CA . GLU A 1 87 ? -13.195 1.591 20.424 1.00 88.19 87 GLU A CA 1
ATOM 693 C C . GLU A 1 87 ? -12.949 1.176 21.885 1.00 88.19 87 GLU A C 1
ATOM 695 O O . GLU A 1 87 ? -13.890 1.069 22.668 1.00 88.19 87 GLU A O 1
ATOM 700 N N . GLU A 1 88 ? -11.689 0.970 22.285 1.00 90.06 88 GLU A N 1
ATOM 701 C CA . GLU A 1 88 ? -11.378 0.585 23.666 1.00 90.06 88 GLU A CA 1
ATOM 702 C C . GLU A 1 88 ? -11.629 1.737 24.654 1.00 90.06 88 GLU A C 1
ATOM 704 O O . GLU A 1 88 ? -12.113 1.495 25.759 1.00 90.06 88 GLU A O 1
ATOM 709 N N . ARG A 1 89 ? -11.378 2.996 24.269 1.00 91.06 89 ARG A N 1
ATOM 710 C CA . ARG A 1 89 ? -11.672 4.163 25.119 1.00 91.06 89 ARG A CA 1
ATOM 711 C C . ARG A 1 89 ? -13.168 4.333 25.383 1.00 91.06 89 ARG A C 1
ATOM 713 O O . ARG A 1 89 ? -13.538 4.716 26.487 1.00 91.06 89 ARG A O 1
ATOM 720 N N . GLU A 1 90 ? -14.013 4.076 24.388 1.00 90.56 90 GLU A N 1
ATOM 721 C CA . GLU A 1 90 ? -15.473 4.176 24.519 1.00 90.56 90 GLU A CA 1
ATOM 722 C C . GLU A 1 90 ? -16.060 3.086 25.423 1.00 90.56 90 GLU A C 1
ATOM 724 O O . GLU A 1 90 ? -17.021 3.358 26.131 1.00 90.56 90 GLU A O 1
ATOM 729 N N . LYS A 1 91 ? -15.463 1.888 25.472 1.00 86.50 91 LYS A N 1
ATOM 730 C CA . LYS A 1 91 ? -15.905 0.811 26.382 1.00 86.50 91 LYS A CA 1
ATOM 731 C C . LYS A 1 91 ? -15.615 1.079 27.861 1.00 86.50 91 LYS A C 1
ATOM 733 O O . LYS A 1 91 ? -16.273 0.496 28.714 1.00 86.50 91 LYS A O 1
ATOM 738 N N . HIS A 1 92 ? -14.595 1.884 28.161 1.00 78.69 92 HIS A N 1
ATOM 739 C CA . HIS A 1 92 ? -14.158 2.187 29.532 1.00 78.69 92 HIS A CA 1
ATOM 740 C C . HIS A 1 92 ? -14.686 3.537 30.044 1.00 78.69 92 HIS A C 1
ATOM 742 O O . HIS A 1 92 ? -14.237 4.012 31.088 1.00 78.69 92 HIS A O 1
ATOM 748 N N . LYS A 1 93 ? -15.586 4.175 29.294 1.00 66.88 93 LYS A N 1
ATOM 749 C CA . LYS A 1 93 ? -16.233 5.436 29.649 1.00 66.88 93 LYS A CA 1
ATOM 750 C C . LYS A 1 93 ? -17.672 5.176 30.072 1.00 66.88 93 LYS A C 1
ATOM 752 O O . LYS A 1 93 ? -18.120 5.885 30.997 1.00 66.88 93 LYS A O 1
#